Protein AF-A0A7J6IWK2-F1 (afdb_monomer_lite)

Sequence (161 aa):
MGVFTELWDSGEVVKLAIFTLSIYGICRSVYLLYFHPLARFPGPKLAAVSELSYVYHWLTGHYHEYIHKLHQKYDIYGNPSKTGQTFLKSSFYAGPSGYSTIVMERDPIKHKETKKLLSYGFSAKELQAQEPILKTNLDMLITQIDNQIAAEKEGLSLNKA

Radius of gyration: 28.65 Å; chains: 1; bounding box: 76×52×66 Å

Organism: Colletotrichum fructicola (strain Nara gc5) (NCBI:txid1213859)

pLDDT: mean 84.27, std 12.65, range [42.25, 97.31]

InterPro domains:
  IPR036396 Cytochrome P450 superfamily [G3DSA:1.10.630.10] (32-159)
  IPR036396 Cytochrome P450 superfamily [SSF48264] (31-150)
  IPR050121 Cytochrome P450 monooxygenase [PTHR24305] (15-150)

Secondary structure (DSSP, 8-state):
--STTTS--HHHHHHHHHHHHHHHHHHHHHIIIIISGGGGS---HHHHH-SHHHHHHHHTS-HHHHHHHHHHHH-SSSSPPTTPPPPPPPGGGG-GGG---TTT---HHHHHHHHHHHHGGGSHHHHHHTHHHHHHHHHHHHHHHHHHHHH-SS---TT--

Foldseek 3Di:
DPPVVVVDDPVNVVVVVVVVVVVVLVVQLVCQCPVDPCVPQDDDSCVSSDCVVVVVCVVVVNNVVVVVVGCVVRVPPPDADPPGDDDFDDCVLCDPPRDHALVRDRDPVVNVVNCVVVVVCVDPVNVVVCVVVVVVVVVVVVVVVVVVVVVDVDDDDPPPD

Structure (mmCIF, N/CA/C/O backbone):
data_AF-A0A7J6IWK2-F1
#
_entry.id   AF-A0A7J6IWK2-F1
#
loop_
_atom_site.group_PDB
_atom_site.id
_atom_site.type_symbol
_atom_site.label_atom_id
_atom_site.label_alt_id
_atom_site.label_comp_id
_atom_site.label_asym_id
_atom_site.label_entity_id
_atom_site.label_seq_id
_atom_site.pdbx_PDB_ins_code
_atom_site.Cartn_x
_atom_site.Cartn_y
_atom_site.Cartn_z
_atom_site.occupancy
_atom_site.B_iso_or_equiv
_atom_site.auth_seq_id
_atom_site.auth_comp_id
_atom_site.auth_asym_id
_atom_site.auth_atom_id
_atom_site.pdbx_PDB_model_num
ATOM 1 N N . MET A 1 1 ? 54.814 4.640 -27.261 1.00 49.38 1 MET A N 1
AT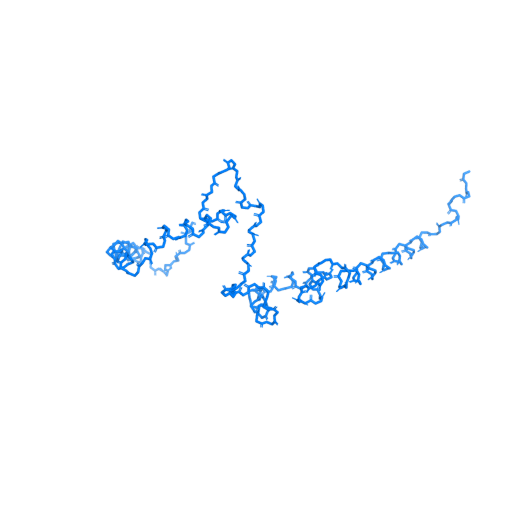OM 2 C CA . MET A 1 1 ? 53.517 4.692 -26.547 1.00 49.38 1 MET A CA 1
ATOM 3 C C . MET A 1 1 ? 52.691 5.873 -27.069 1.00 49.38 1 MET A C 1
ATOM 5 O O . MET A 1 1 ? 52.566 6.860 -26.367 1.00 49.38 1 MET A O 1
ATOM 9 N N . GLY A 1 2 ? 52.190 5.830 -28.310 1.00 55.16 2 GLY A N 1
ATOM 10 C CA . GLY A 1 2 ? 51.470 6.981 -28.902 1.00 55.16 2 GLY A CA 1
ATOM 11 C C . GLY A 1 2 ? 50.277 6.626 -29.792 1.00 55.16 2 GLY A C 1
ATOM 12 O O . GLY A 1 2 ? 49.500 7.497 -30.140 1.00 55.16 2 GLY A O 1
ATOM 13 N N . VAL A 1 3 ? 50.085 5.346 -30.125 1.00 58.91 3 VAL A N 1
ATOM 14 C CA . VAL A 1 3 ? 49.038 4.931 -31.076 1.00 58.91 3 VAL A CA 1
ATOM 15 C C . VAL A 1 3 ? 47.674 4.758 -30.392 1.00 58.91 3 VAL A C 1
ATOM 17 O O . VAL A 1 3 ? 46.639 4.840 -31.036 1.00 58.91 3 VAL A O 1
ATOM 20 N N . PHE A 1 4 ? 47.645 4.555 -29.069 1.00 56.22 4 PHE A N 1
ATOM 21 C CA . PHE A 1 4 ? 46.394 4.294 -28.344 1.00 56.22 4 PHE A CA 1
ATOM 22 C C . PHE A 1 4 ? 45.598 5.571 -28.021 1.00 56.22 4 PHE A C 1
ATOM 24 O O . PHE A 1 4 ? 44.390 5.504 -27.833 1.00 56.22 4 PHE A O 1
ATOM 31 N N . THR A 1 5 ? 46.252 6.736 -27.980 1.00 56.66 5 THR A N 1
ATOM 32 C CA . THR A 1 5 ? 45.623 8.028 -27.651 1.00 56.66 5 THR A CA 1
ATOM 33 C C . THR A 1 5 ? 45.025 8.752 -28.860 1.00 56.66 5 THR A C 1
ATOM 35 O O . THR A 1 5 ? 44.227 9.659 -28.668 1.00 56.66 5 THR A O 1
ATOM 38 N N . GLU A 1 6 ? 45.372 8.360 -30.091 1.00 57.06 6 GLU A N 1
ATOM 39 C CA . GLU A 1 6 ? 44.828 8.961 -31.326 1.00 57.06 6 GLU A CA 1
ATOM 40 C C . GLU A 1 6 ? 43.591 8.232 -31.872 1.00 57.06 6 GLU A C 1
ATOM 42 O O . GLU A 1 6 ? 42.853 8.779 -32.686 1.00 57.06 6 GLU A O 1
ATOM 47 N N . LEU A 1 7 ? 43.334 7.002 -31.420 1.00 61.12 7 LEU A N 1
ATOM 48 C CA . LEU A 1 7 ? 42.229 6.173 -31.914 1.00 61.12 7 LEU A CA 1
ATOM 49 C C . LEU A 1 7 ? 40.864 6.531 -31.312 1.00 61.12 7 LEU A C 1
ATOM 51 O O . LEU A 1 7 ? 39.850 5.990 -31.751 1.00 61.12 7 LEU A O 1
ATOM 55 N N . TRP A 1 8 ? 40.818 7.403 -30.302 1.00 63.84 8 TRP A N 1
ATOM 56 C CA . TRP A 1 8 ? 39.594 7.659 -29.554 1.00 63.84 8 TRP A CA 1
ATOM 57 C C . TRP A 1 8 ? 39.525 9.102 -29.044 1.00 63.84 8 TRP A C 1
ATOM 59 O O . TRP A 1 8 ? 40.055 9.430 -27.983 1.00 63.84 8 TRP A O 1
ATOM 69 N N . ASP A 1 9 ? 38.856 9.975 -29.802 1.00 82.25 9 ASP A N 1
ATOM 70 C CA . ASP A 1 9 ? 38.517 11.311 -29.316 1.00 82.25 9 ASP A CA 1
ATOM 71 C C . ASP A 1 9 ? 37.520 11.204 -28.152 1.00 82.25 9 ASP A C 1
ATOM 73 O O . ASP A 1 9 ? 36.540 10.455 -28.198 1.00 82.25 9 ASP A O 1
ATOM 77 N N . SER A 1 10 ? 37.768 11.971 -27.092 1.00 78.50 10 SER A N 1
ATOM 78 C CA . SER A 1 10 ? 36.924 12.015 -25.896 1.00 78.50 10 SER A CA 1
ATOM 79 C C . SER A 1 10 ? 35.454 12.322 -26.222 1.00 78.50 10 SER A C 1
ATOM 81 O O . SER A 1 10 ? 34.553 11.759 -25.595 1.00 78.50 10 SER A O 1
ATOM 83 N N . GLY A 1 11 ? 35.201 13.135 -27.257 1.00 84.50 11 GLY A N 1
ATOM 84 C CA . GLY A 1 11 ? 33.861 13.429 -27.761 1.00 84.50 11 GLY A CA 1
ATOM 85 C C . GLY A 1 11 ? 33.164 12.217 -28.385 1.00 84.50 11 GLY A C 1
ATOM 86 O O . GLY A 1 11 ? 31.964 12.023 -28.175 1.00 84.50 11 GLY A O 1
ATOM 87 N N . GLU A 1 12 ? 33.903 11.359 -29.087 1.00 86.88 12 GLU A N 1
ATOM 88 C CA . GLU A 1 12 ? 33.368 10.132 -29.685 1.00 86.88 12 GLU A CA 1
ATOM 89 C C . GLU A 1 12 ? 33.029 9.077 -28.620 1.00 86.88 12 GLU A C 1
ATOM 91 O O . GLU A 1 12 ? 31.986 8.426 -28.730 1.00 86.88 12 GLU A O 1
ATOM 96 N N . VAL A 1 13 ? 33.801 8.983 -27.518 1.00 88.44 13 VAL A N 1
ATOM 97 C CA . VAL A 1 13 ? 33.416 8.139 -26.359 1.00 88.44 13 VAL A CA 1
ATOM 98 C C . VAL A 1 13 ? 32.041 8.543 -25.848 1.00 88.44 13 VAL A C 1
ATOM 100 O O . VAL A 1 13 ? 31.190 7.693 -25.597 1.00 88.44 13 VAL A O 1
ATOM 103 N N . VAL A 1 14 ? 31.844 9.849 -25.646 1.00 91.62 14 VAL A N 1
ATOM 104 C CA . VAL A 1 14 ? 30.648 10.380 -24.992 1.00 91.62 14 VAL A CA 1
ATOM 105 C C . VAL A 1 14 ? 29.432 10.153 -25.882 1.00 91.62 14 VAL A C 1
ATOM 107 O O . VAL A 1 14 ? 28.399 9.695 -25.394 1.00 91.62 14 VAL A O 1
ATOM 110 N N . LYS A 1 15 ? 29.560 10.379 -27.195 1.00 92.56 15 LYS A N 1
ATOM 111 C CA . LYS A 1 15 ? 28.498 10.082 -28.167 1.00 92.56 15 LYS A CA 1
ATOM 112 C C . LYS A 1 15 ? 28.127 8.603 -28.163 1.00 92.56 15 LYS A C 1
ATOM 114 O O . LYS A 1 15 ? 26.943 8.280 -28.071 1.00 92.56 15 LYS A O 1
ATOM 119 N N . LEU A 1 16 ? 29.116 7.710 -28.209 1.00 92.38 16 LEU A N 1
ATOM 120 C CA . LEU A 1 16 ? 28.879 6.267 -28.164 1.00 92.38 16 LEU A CA 1
ATOM 121 C C . LEU A 1 16 ? 28.231 5.849 -26.841 1.00 92.38 16 LEU A C 1
ATOM 123 O O . LEU A 1 16 ? 27.270 5.082 -26.850 1.00 92.38 16 LEU A O 1
ATOM 127 N N . ALA A 1 17 ? 28.672 6.398 -25.710 1.00 93.31 17 ALA A N 1
ATOM 128 C CA . ALA A 1 17 ? 28.078 6.125 -24.404 1.00 93.31 17 ALA A CA 1
ATOM 129 C C . ALA A 1 17 ? 26.601 6.552 -24.347 1.00 93.31 17 ALA A C 1
ATOM 131 O O . ALA A 1 17 ? 25.747 5.757 -23.949 1.00 93.31 17 ALA A O 1
ATOM 132 N N . ILE A 1 18 ? 26.276 7.765 -24.813 1.00 95.38 18 ILE A N 1
ATOM 133 C CA . ILE A 1 18 ? 24.895 8.273 -24.878 1.00 95.38 18 ILE A CA 1
ATOM 134 C C . ILE A 1 18 ? 24.042 7.413 -25.815 1.00 95.38 18 ILE A C 1
ATOM 136 O O . ILE A 1 18 ? 22.909 7.065 -25.473 1.00 95.38 18 ILE A O 1
ATOM 140 N N . PHE A 1 19 ? 24.575 7.041 -26.979 1.00 96.25 19 PHE A N 1
ATOM 141 C CA . PHE A 1 19 ? 23.885 6.195 -27.949 1.00 96.25 19 PHE A CA 1
ATOM 142 C C . PHE A 1 19 ? 23.561 4.817 -27.365 1.00 96.25 19 PHE A C 1
ATOM 144 O O . PHE A 1 19 ? 22.415 4.365 -27.416 1.00 96.25 19 PHE A O 1
ATOM 151 N N . THR A 1 20 ? 24.546 4.185 -26.727 1.00 95.62 20 THR A N 1
ATOM 152 C CA . THR A 1 20 ? 24.384 2.866 -26.106 1.00 95.62 20 THR A CA 1
ATOM 153 C C . THR A 1 20 ? 23.380 2.920 -24.953 1.00 95.62 20 THR A C 1
ATOM 155 O O . THR A 1 20 ? 22.501 2.063 -24.858 1.00 95.62 20 THR A O 1
ATOM 158 N N . LEU A 1 21 ? 23.443 3.961 -24.114 1.00 96.25 21 LEU A N 1
ATOM 159 C CA . LEU A 1 21 ? 22.500 4.177 -23.014 1.00 96.25 21 LEU A CA 1
ATOM 160 C C . LEU A 1 21 ? 21.070 4.409 -23.524 1.00 96.25 21 LEU A C 1
ATOM 162 O O . LEU A 1 21 ? 20.117 3.876 -22.954 1.00 96.25 21 LEU A O 1
ATOM 166 N N . SER A 1 22 ? 20.922 5.160 -24.617 1.00 95.75 22 SER A N 1
ATOM 167 C CA . SER A 1 22 ? 19.625 5.439 -25.241 1.00 95.75 22 SER A CA 1
ATOM 168 C C . SER A 1 22 ? 18.995 4.167 -25.806 1.00 95.75 22 SER A C 1
ATOM 170 O O . SER A 1 22 ? 17.833 3.878 -25.519 1.00 95.75 22 SER A O 1
ATOM 172 N N . ILE A 1 23 ? 19.771 3.359 -26.538 1.00 97.06 23 ILE A N 1
ATOM 173 C CA . ILE A 1 23 ? 19.323 2.054 -27.050 1.00 97.06 23 ILE A CA 1
ATOM 174 C C . ILE A 1 23 ? 18.930 1.135 -25.900 1.00 97.06 23 ILE A C 1
ATOM 176 O O . ILE A 1 23 ? 17.850 0.545 -25.929 1.00 97.06 23 ILE A O 1
ATOM 180 N N . TYR A 1 24 ? 19.769 1.038 -24.868 1.00 95.88 24 TYR A N 1
ATOM 181 C CA . TYR A 1 24 ? 19.467 0.231 -23.692 1.00 95.88 24 TYR A CA 1
ATOM 182 C C . TYR A 1 24 ? 18.157 0.675 -23.027 1.00 95.88 24 TYR A C 1
ATOM 184 O O . TYR A 1 24 ? 17.309 -0.165 -22.725 1.00 95.88 24 TYR A O 1
ATOM 192 N N . GLY A 1 25 ? 17.945 1.985 -22.861 1.00 94.81 25 GLY A N 1
ATOM 193 C CA . GLY A 1 25 ? 16.717 2.548 -22.297 1.00 94.81 25 GLY A CA 1
ATOM 194 C C . GLY A 1 25 ? 15.468 2.209 -23.115 1.00 94.81 25 GLY A C 1
ATOM 195 O O . GLY A 1 25 ? 14.452 1.801 -22.544 1.00 94.81 25 GLY A O 1
ATOM 196 N N . ILE A 1 26 ? 15.547 2.308 -24.445 1.00 95.50 26 ILE A N 1
ATOM 197 C CA . ILE A 1 26 ? 14.443 1.969 -25.357 1.00 95.50 26 ILE A CA 1
ATOM 198 C C . ILE A 1 26 ? 14.145 0.467 -25.300 1.00 95.50 26 ILE A C 1
ATOM 200 O O . ILE A 1 26 ? 13.004 0.080 -25.038 1.00 95.50 26 ILE A O 1
ATOM 204 N N . CYS A 1 27 ? 15.162 -0.382 -25.469 1.00 95.94 27 CYS A N 1
ATOM 205 C CA . CYS A 1 27 ? 15.017 -1.837 -25.416 1.00 95.94 27 CYS A CA 1
ATOM 206 C C . CYS A 1 27 ? 14.440 -2.295 -24.072 1.00 95.94 27 CYS A C 1
ATOM 208 O O . CYS A 1 27 ? 13.503 -3.094 -24.035 1.00 95.94 27 CYS A O 1
ATOM 210 N N . ARG A 1 28 ? 14.939 -1.739 -22.962 1.00 94.94 28 ARG A N 1
ATOM 211 C CA . ARG A 1 28 ? 14.430 -2.024 -21.617 1.00 94.94 28 ARG A CA 1
ATOM 212 C C . ARG A 1 28 ? 12.972 -1.598 -21.461 1.00 94.94 28 ARG A C 1
ATOM 214 O O . ARG A 1 28 ? 12.190 -2.348 -20.887 1.00 94.94 28 ARG A O 1
ATOM 221 N N . SER A 1 29 ? 12.588 -0.434 -21.983 1.00 94.44 29 SER A N 1
ATOM 222 C CA . SER A 1 29 ? 11.204 0.059 -21.914 1.00 94.44 29 SER A CA 1
ATOM 223 C C . SER A 1 29 ? 10.241 -0.845 -22.685 1.00 94.44 29 SER A C 1
ATOM 225 O O . SER A 1 29 ? 9.178 -1.192 -22.174 1.00 94.44 29 SER A O 1
ATOM 227 N N . VAL A 1 30 ? 10.630 -1.285 -23.886 1.00 95.50 30 VAL A N 1
ATOM 228 C CA . VAL A 1 30 ? 9.848 -2.240 -24.689 1.00 95.50 30 VAL A CA 1
ATOM 229 C C . VAL A 1 30 ? 9.736 -3.588 -23.973 1.00 95.50 30 VAL A C 1
ATOM 231 O O . VAL A 1 30 ? 8.642 -4.145 -23.879 1.00 95.50 30 VAL A O 1
ATOM 234 N N . TYR A 1 31 ? 10.836 -4.090 -23.408 1.00 95.06 31 TYR A N 1
ATOM 235 C CA . TYR A 1 31 ? 10.831 -5.327 -22.629 1.00 95.06 31 TYR A CA 1
ATOM 236 C C . TYR A 1 31 ? 9.877 -5.248 -21.429 1.00 95.06 31 TYR A C 1
ATOM 238 O O . TYR A 1 31 ? 9.033 -6.127 -21.265 1.00 95.06 31 TYR A O 1
ATOM 246 N N . LEU A 1 32 ? 9.950 -4.174 -20.635 1.00 94.31 32 LEU A N 1
ATOM 247 C CA . LEU A 1 32 ? 9.097 -3.978 -19.458 1.00 94.31 32 LEU A CA 1
ATOM 248 C C . LEU A 1 32 ? 7.609 -3.871 -19.801 1.00 94.31 32 LEU A C 1
ATOM 250 O O . LEU A 1 32 ? 6.780 -4.385 -19.054 1.00 94.31 32 LEU A O 1
ATOM 254 N N . LEU A 1 33 ? 7.274 -3.234 -20.925 1.00 92.94 33 LEU A N 1
ATOM 255 C CA . LEU A 1 33 ? 5.885 -3.019 -21.327 1.00 92.94 33 LEU A CA 1
ATOM 256 C C . LEU A 1 33 ? 5.214 -4.250 -21.941 1.00 92.94 33 LEU A C 1
ATOM 258 O O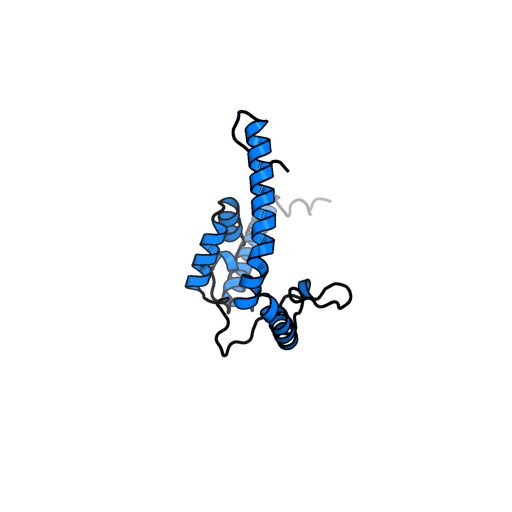 . LEU A 1 33 ? 3.999 -4.371 -21.815 1.00 92.94 33 LEU A O 1
ATOM 262 N N . TYR A 1 34 ? 5.963 -5.131 -22.612 1.00 93.69 34 TYR A N 1
ATOM 263 C CA . TYR A 1 34 ? 5.362 -6.209 -23.411 1.00 93.69 34 TYR A CA 1
ATOM 264 C C . TYR A 1 34 ? 5.839 -7.616 -23.047 1.00 93.69 34 TYR A C 1
ATOM 266 O O . TYR A 1 34 ? 5.045 -8.552 -23.083 1.00 93.69 34 TYR A O 1
ATOM 274 N N . PHE A 1 35 ? 7.114 -7.787 -22.696 1.00 94.31 35 PHE A N 1
ATOM 275 C CA . PHE A 1 35 ? 7.727 -9.112 -22.534 1.00 94.31 35 PHE A CA 1
ATOM 276 C C . PHE A 1 35 ? 7.966 -9.495 -21.069 1.00 94.31 35 PHE A C 1
ATOM 278 O O . PHE A 1 35 ? 8.160 -10.669 -20.755 1.00 94.31 35 PHE A O 1
ATOM 285 N N . HIS A 1 36 ? 7.933 -8.526 -20.154 1.00 92.38 36 HIS A N 1
ATOM 286 C CA . HIS A 1 36 ? 8.123 -8.776 -18.733 1.00 92.38 36 HIS A CA 1
ATOM 287 C C . HIS A 1 36 ? 6.944 -9.578 -18.153 1.00 92.38 36 HIS A C 1
ATOM 289 O O . HIS A 1 36 ? 5.790 -9.281 -18.462 1.00 92.38 36 HIS A O 1
ATOM 295 N N . PRO A 1 37 ? 7.171 -10.551 -17.248 1.00 92.50 37 PRO A N 1
ATOM 296 C CA . PRO A 1 37 ? 6.098 -11.363 -16.667 1.00 92.50 37 PRO A CA 1
ATOM 297 C C . PRO A 1 37 ? 4.990 -10.541 -15.991 1.00 92.50 37 PRO A C 1
ATOM 29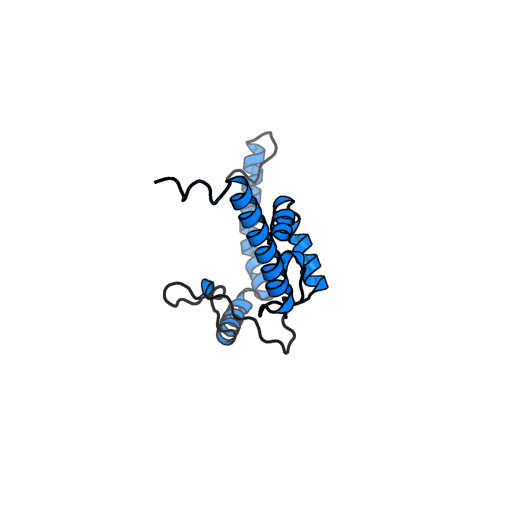9 O O . PRO A 1 37 ? 3.846 -10.996 -15.966 1.00 92.50 37 PRO A O 1
ATOM 302 N N . LEU A 1 38 ? 5.303 -9.338 -15.490 1.00 86.31 38 LEU A N 1
ATOM 303 C CA . LEU A 1 38 ? 4.330 -8.413 -14.890 1.00 86.31 38 LEU A CA 1
ATOM 304 C C . LEU A 1 38 ? 3.541 -7.564 -15.907 1.00 86.31 38 LEU A C 1
ATOM 306 O O . LEU A 1 38 ? 2.553 -6.955 -15.517 1.00 86.31 38 LEU A O 1
ATOM 310 N N . ALA A 1 39 ? 3.906 -7.555 -17.195 1.00 89.25 39 ALA A N 1
ATOM 311 C CA . ALA A 1 39 ? 3.186 -6.811 -18.238 1.00 89.25 39 ALA A CA 1
ATOM 312 C C . ALA A 1 39 ? 1.746 -7.315 -18.456 1.00 89.25 39 ALA A C 1
ATOM 314 O O . ALA A 1 39 ? 0.907 -6.604 -19.001 1.00 89.25 39 ALA A O 1
ATOM 315 N N . ARG A 1 40 ? 1.443 -8.537 -17.993 1.00 86.88 40 ARG A N 1
ATOM 316 C CA . ARG A 1 40 ? 0.089 -9.114 -18.003 1.00 86.88 40 ARG A CA 1
ATOM 317 C C . ARG A 1 40 ? -0.899 -8.371 -17.100 1.00 86.88 40 ARG A C 1
ATOM 319 O O . ARG A 1 40 ? -2.103 -8.537 -17.267 1.00 86.88 40 ARG A O 1
ATOM 326 N N . PHE A 1 41 ? -0.405 -7.627 -16.110 1.00 85.56 41 PHE A N 1
ATOM 327 C CA . PHE A 1 41 ? -1.254 -6.925 -15.157 1.00 85.56 41 PHE A CA 1
ATOM 328 C C . PHE A 1 41 ? -1.564 -5.519 -15.682 1.00 85.56 41 PHE A C 1
ATOM 330 O O . PHE A 1 41 ? -0.638 -4.779 -16.026 1.00 85.56 41 PHE A O 1
ATOM 337 N N . PRO A 1 42 ? -2.848 -5.130 -15.762 1.00 86.56 42 PRO A N 1
ATOM 338 C CA . PRO A 1 42 ? -3.227 -3.831 -16.294 1.00 86.56 42 PRO A CA 1
ATOM 339 C C . PRO A 1 42 ? -2.753 -2.708 -15.359 1.00 86.56 42 PRO A C 1
ATOM 341 O O . PRO A 1 42 ? -2.965 -2.756 -14.149 1.00 86.56 42 PRO A O 1
ATOM 344 N N . GLY A 1 43 ? -2.111 -1.680 -15.918 1.00 87.38 43 GLY A N 1
ATOM 345 C CA . GLY A 1 43 ? -1.608 -0.552 -15.140 1.00 87.38 43 GLY A CA 1
ATOM 346 C C . GLY A 1 43 ? -1.087 0.612 -15.989 1.00 87.38 43 GLY A C 1
ATOM 347 O O . GLY A 1 43 ? -1.040 0.533 -17.221 1.00 87.38 43 GLY A O 1
ATOM 348 N N . PRO A 1 44 ? -0.704 1.735 -15.357 1.00 89.75 44 PRO A N 1
ATOM 349 C CA . PRO A 1 44 ? -0.138 2.886 -16.053 1.00 89.75 44 PRO A CA 1
ATOM 350 C C . PRO A 1 44 ? 1.193 2.542 -16.727 1.00 89.75 44 PRO A C 1
ATOM 352 O O . PRO A 1 44 ? 2.135 2.101 -16.074 1.00 89.75 44 PRO A O 1
ATOM 355 N N . LYS A 1 45 ? 1.313 2.836 -18.026 1.00 89.50 45 LYS A N 1
ATOM 356 C CA . LYS A 1 45 ? 2.538 2.560 -18.801 1.00 89.50 45 LYS A CA 1
ATOM 357 C C . LYS A 1 45 ? 3.776 3.255 -18.227 1.00 89.50 45 LYS A C 1
ATOM 359 O O . LYS A 1 45 ? 4.846 2.661 -18.185 1.00 89.50 45 LYS A O 1
ATOM 364 N N . LEU A 1 46 ? 3.625 4.491 -17.743 1.00 88.81 46 LEU A N 1
ATOM 365 C CA . LEU A 1 46 ? 4.728 5.233 -17.124 1.00 88.81 46 LEU A CA 1
ATOM 366 C C . LEU A 1 46 ? 5.250 4.544 -15.861 1.00 88.81 46 LEU A C 1
ATOM 368 O O . LEU A 1 46 ? 6.460 4.534 -15.666 1.00 88.81 46 LEU A O 1
ATOM 372 N N . ALA A 1 47 ? 4.362 3.928 -15.072 1.00 88.06 47 ALA A N 1
ATOM 373 C CA . ALA A 1 47 ? 4.719 3.180 -13.867 1.00 88.06 47 ALA A CA 1
ATOM 374 C C . ALA A 1 47 ? 5.393 1.833 -14.182 1.00 88.06 47 ALA A C 1
ATOM 376 O O . ALA A 1 47 ? 6.182 1.344 -13.383 1.00 88.06 47 ALA A O 1
ATOM 377 N N . ALA A 1 48 ? 5.123 1.246 -15.354 1.00 89.56 48 ALA A N 1
ATOM 378 C CA . ALA A 1 48 ? 5.810 0.037 -15.813 1.00 89.56 48 ALA A CA 1
ATOM 379 C C . ALA A 1 48 ? 7.262 0.310 -16.249 1.00 89.56 48 ALA A C 1
ATOM 381 O O . ALA A 1 48 ? 8.119 -0.560 -16.120 1.00 89.56 48 ALA A O 1
ATOM 382 N N . VAL A 1 49 ? 7.542 1.510 -16.769 1.00 92.06 49 VAL A N 1
ATOM 383 C CA . VAL A 1 49 ? 8.875 1.893 -17.268 1.00 92.06 49 VAL A CA 1
ATOM 384 C C . VAL A 1 49 ? 9.711 2.604 -16.197 1.00 92.06 49 VAL A C 1
ATOM 386 O O . VAL A 1 49 ? 10.931 2.427 -16.154 1.00 92.06 49 VAL A O 1
ATOM 389 N N . SER A 1 50 ? 9.074 3.406 -15.336 1.00 89.88 50 SER A N 1
ATOM 390 C CA . SER A 1 50 ? 9.745 4.300 -14.386 1.00 89.88 50 SER A CA 1
ATOM 391 C C . SER A 1 50 ? 8.920 4.573 -13.122 1.00 89.88 50 SER A C 1
ATOM 393 O O . SER A 1 50 ? 7.695 4.630 -13.160 1.00 89.88 50 SER A O 1
ATOM 395 N N . GLU A 1 51 ? 9.590 4.877 -12.011 1.00 88.81 51 GLU A N 1
ATOM 396 C CA . GLU A 1 51 ? 8.928 5.282 -10.758 1.00 88.81 51 GLU A CA 1
ATOM 397 C C . GLU A 1 51 ? 8.548 6.775 -10.719 1.00 88.81 51 GLU A C 1
ATOM 399 O O . GLU A 1 51 ? 8.017 7.264 -9.726 1.00 88.81 51 GLU A O 1
ATOM 404 N N . LEU A 1 52 ? 8.770 7.528 -11.801 1.00 90.81 52 LEU A N 1
ATOM 405 C CA . LEU A 1 52 ? 8.586 8.986 -11.819 1.00 90.81 52 LEU A CA 1
ATOM 406 C C . LEU A 1 52 ? 7.158 9.419 -11.469 1.00 90.81 52 LEU A C 1
ATOM 408 O O . LEU A 1 52 ? 6.963 10.368 -10.714 1.00 90.81 52 LEU A O 1
ATOM 412 N N . SER A 1 53 ? 6.154 8.701 -11.981 1.00 88.69 53 SER A N 1
ATOM 413 C CA . SER A 1 53 ? 4.750 8.972 -11.651 1.00 88.69 53 SER A CA 1
ATOM 414 C C . SER A 1 53 ? 4.469 8.766 -10.160 1.00 88.69 53 SER A C 1
ATOM 416 O O . SER A 1 53 ? 3.767 9.574 -9.555 1.00 88.69 53 SER A O 1
ATOM 418 N N . TYR A 1 54 ? 5.054 7.728 -9.556 1.00 87.88 54 TYR A N 1
ATOM 419 C CA . TYR A 1 54 ? 4.941 7.470 -8.123 1.00 87.88 54 TYR A CA 1
ATOM 420 C C . TYR A 1 54 ? 5.561 8.615 -7.312 1.00 87.88 54 TYR A C 1
ATOM 422 O O . TYR A 1 54 ? 4.887 9.195 -6.464 1.00 87.88 54 TYR A O 1
ATOM 430 N N . VAL A 1 55 ? 6.799 9.002 -7.635 1.00 92.62 55 VAL A N 1
ATOM 431 C CA . VAL A 1 55 ? 7.519 10.082 -6.940 1.00 92.62 55 VAL A CA 1
ATOM 432 C C . VAL A 1 55 ? 6.767 11.409 -7.043 1.00 92.62 55 VAL A C 1
ATOM 434 O O . VAL A 1 55 ? 6.615 12.104 -6.042 1.00 92.62 55 VAL A O 1
ATOM 437 N N . TYR A 1 56 ? 6.227 11.741 -8.217 1.00 93.56 56 TYR A N 1
ATOM 438 C CA . TYR A 1 56 ? 5.430 12.952 -8.412 1.00 93.56 56 TYR A CA 1
ATOM 439 C C . TYR A 1 56 ? 4.192 12.993 -7.500 1.00 93.56 56 TYR A C 1
ATOM 441 O O . TYR A 1 56 ? 3.948 13.984 -6.809 1.00 93.56 56 TYR A O 1
ATOM 449 N N . HIS A 1 57 ? 3.413 11.909 -7.455 1.00 93.06 57 HIS A N 1
ATOM 450 C CA . HIS A 1 57 ? 2.210 11.855 -6.620 1.00 93.06 57 HIS A CA 1
ATOM 451 C C . HIS A 1 57 ? 2.525 11.782 -5.122 1.00 93.06 57 HIS A C 1
ATOM 453 O O . HIS A 1 57 ? 1.752 12.282 -4.305 1.00 93.06 57 HIS A O 1
ATOM 459 N N . TRP A 1 58 ? 3.667 11.201 -4.759 1.00 93.06 58 TRP A N 1
ATOM 460 C CA . TRP A 1 58 ? 4.149 11.179 -3.384 1.00 93.06 58 TRP A CA 1
ATOM 461 C C . TRP A 1 58 ? 4.574 12.576 -2.911 1.00 93.06 58 TRP A C 1
ATOM 463 O O . TRP A 1 58 ? 4.080 13.044 -1.888 1.00 93.06 58 TRP A O 1
ATOM 473 N N . LEU A 1 59 ? 5.389 13.288 -3.697 1.00 96.12 59 LEU A N 1
ATOM 474 C CA . LEU A 1 59 ? 5.855 14.643 -3.368 1.00 96.12 59 LEU A CA 1
ATOM 475 C C . LEU A 1 59 ? 4.730 15.684 -3.341 1.00 96.12 59 LEU A C 1
ATOM 477 O O . LEU A 1 59 ? 4.807 16.655 -2.596 1.00 96.12 59 LEU A O 1
ATOM 481 N N . THR A 1 60 ? 3.676 15.491 -4.133 1.00 94.12 60 THR A N 1
ATOM 482 C CA . THR A 1 60 ? 2.504 16.381 -4.133 1.00 94.12 60 THR A CA 1
ATOM 483 C C . THR A 1 60 ? 1.516 16.082 -3.002 1.00 94.12 60 THR A C 1
ATOM 485 O O . THR A 1 60 ? 0.564 16.837 -2.842 1.00 94.12 60 THR A O 1
ATOM 488 N N . GLY A 1 61 ? 1.679 14.989 -2.243 1.00 93.25 61 GLY A N 1
ATOM 489 C CA . GLY A 1 61 ? 0.757 14.574 -1.171 1.00 93.25 61 GLY A CA 1
ATOM 490 C C . GLY A 1 61 ? -0.545 13.907 -1.646 1.00 93.25 61 GLY A C 1
ATOM 491 O O . GLY A 1 61 ? -1.313 13.385 -0.838 1.00 93.25 61 GLY A O 1
ATOM 492 N N . HIS A 1 62 ? -0.779 13.836 -2.959 1.00 93.38 62 HIS A N 1
ATOM 493 C CA . HIS A 1 62 ? -2.008 13.293 -3.555 1.00 93.38 62 HIS A CA 1
ATOM 494 C C . HIS A 1 62 ? -1.871 11.814 -3.963 1.00 93.38 62 HIS A C 1
ATOM 496 O O . HIS A 1 62 ? -2.652 11.293 -4.762 1.00 93.38 62 HIS A O 1
ATOM 502 N N . TYR A 1 63 ? -0.872 11.106 -3.424 1.00 91.06 63 TYR A N 1
ATOM 503 C CA . TYR A 1 63 ? -0.624 9.695 -3.729 1.00 91.06 63 TYR A CA 1
ATOM 504 C C . TYR A 1 63 ? -1.828 8.799 -3.427 1.00 91.06 63 TYR A C 1
ATOM 506 O O . TYR A 1 63 ? -2.166 7.924 -4.222 1.00 91.06 63 TYR A O 1
ATOM 514 N N . HIS A 1 64 ? -2.511 9.052 -2.311 1.00 90.94 64 HIS A N 1
ATOM 515 C CA . HIS A 1 64 ? -3.688 8.290 -1.909 1.00 90.94 64 HIS A CA 1
ATOM 516 C C . HIS A 1 64 ? -4.826 8.399 -2.942 1.00 90.94 64 HIS A C 1
ATOM 518 O O . HIS A 1 64 ? -5.411 7.384 -3.319 1.00 90.94 64 HIS A O 1
ATOM 524 N N . GLU A 1 65 ? -5.086 9.597 -3.479 1.00 92.75 65 GLU A N 1
ATOM 525 C CA . GLU A 1 65 ? -6.076 9.800 -4.543 1.00 92.75 65 GLU A CA 1
ATOM 526 C C . GLU A 1 65 ? -5.656 9.142 -5.856 1.00 92.75 65 GLU A C 1
ATOM 528 O O . GLU A 1 65 ? -6.482 8.557 -6.559 1.00 92.75 65 GLU A O 1
ATOM 533 N N . TYR A 1 66 ? -4.369 9.240 -6.200 1.00 91.38 66 TYR A N 1
ATOM 534 C CA . TYR A 1 66 ? -3.826 8.613 -7.399 1.00 91.38 66 TYR A CA 1
ATOM 535 C C . TYR A 1 66 ? -4.028 7.097 -7.359 1.00 91.38 66 TYR A C 1
ATOM 537 O O . TYR A 1 66 ? -4.603 6.528 -8.287 1.00 91.38 66 TYR A O 1
ATOM 545 N N . ILE A 1 67 ? -3.649 6.452 -6.255 1.00 89.00 67 ILE A N 1
ATOM 546 C CA . ILE A 1 67 ? -3.854 5.014 -6.055 1.00 89.00 67 ILE A CA 1
ATOM 547 C C . ILE A 1 67 ? -5.339 4.656 -6.058 1.00 89.00 67 ILE A C 1
ATOM 549 O O . ILE A 1 67 ? -5.718 3.670 -6.689 1.00 89.00 67 ILE A O 1
ATOM 553 N N . HIS A 1 68 ? -6.200 5.473 -5.445 1.00 88.19 68 HIS A N 1
ATOM 554 C CA . HIS A 1 68 ? -7.645 5.257 -5.486 1.00 88.19 68 HIS A CA 1
ATOM 555 C C . HIS A 1 68 ? -8.189 5.245 -6.925 1.00 88.19 68 HIS A C 1
ATOM 557 O O . HIS A 1 68 ? -8.903 4.317 -7.308 1.00 88.19 68 HIS A O 1
ATOM 563 N N . LYS A 1 69 ? -7.789 6.215 -7.759 1.00 89.94 69 LYS A N 1
ATOM 564 C CA . LYS A 1 69 ? -8.152 6.267 -9.188 1.00 89.94 69 LYS A CA 1
ATOM 565 C C . LYS A 1 69 ? -7.628 5.052 -9.957 1.00 89.94 69 LYS A C 1
ATOM 567 O O . LYS A 1 69 ? -8.324 4.525 -10.823 1.00 89.94 69 LYS A O 1
ATOM 572 N N . LEU A 1 70 ? -6.416 4.586 -9.648 1.00 88.19 70 LEU A N 1
ATOM 573 C CA . LEU A 1 70 ? -5.860 3.377 -10.260 1.00 88.19 70 LEU A CA 1
ATOM 574 C C . LEU A 1 70 ? -6.635 2.118 -9.872 1.00 88.19 70 LEU A C 1
ATOM 576 O O . LEU A 1 70 ? -6.896 1.292 -10.744 1.00 88.19 70 LEU A O 1
ATOM 580 N N . HIS A 1 71 ? -7.037 1.986 -8.606 1.00 85.12 71 HIS A N 1
ATOM 581 C CA . HIS A 1 71 ? -7.869 0.874 -8.145 1.00 85.12 71 HIS A CA 1
ATOM 582 C C . HIS A 1 71 ? -9.229 0.863 -8.846 1.00 85.12 71 HIS A C 1
ATOM 584 O O . HIS A 1 71 ? -9.633 -0.180 -9.346 1.00 85.12 71 HIS A O 1
ATOM 590 N N . GLN A 1 72 ? -9.887 2.021 -8.967 1.00 85.19 72 GLN A N 1
ATOM 591 C CA . GLN A 1 72 ? -11.147 2.140 -9.709 1.00 85.19 72 GLN A CA 1
ATOM 592 C C . GLN A 1 72 ? -11.002 1.764 -11.191 1.00 85.19 72 GLN A C 1
ATOM 594 O O . GLN A 1 72 ? -11.934 1.231 -11.786 1.00 85.19 72 GLN A O 1
ATOM 599 N N . LYS A 1 73 ? -9.846 2.057 -11.801 1.00 86.62 73 LYS A N 1
ATOM 600 C CA . LYS A 1 73 ? -9.620 1.857 -13.238 1.0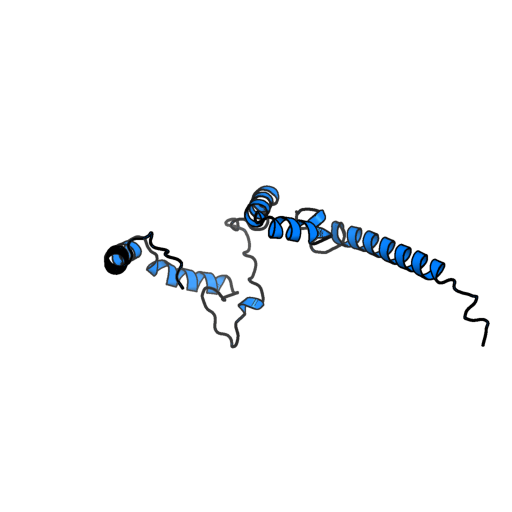0 86.62 73 LYS A CA 1
ATOM 601 C C . LYS A 1 73 ? -9.156 0.448 -13.613 1.00 86.62 73 LYS A C 1
ATOM 603 O O . LYS A 1 73 ? -9.541 -0.037 -14.672 1.00 86.62 73 LYS A O 1
ATOM 608 N N . TYR A 1 74 ? -8.278 -0.163 -12.818 1.00 83.94 74 TYR A N 1
ATOM 609 C CA . TYR A 1 74 ? -7.580 -1.401 -13.192 1.00 83.94 74 TYR A CA 1
ATOM 610 C C . TYR A 1 74 ? -7.924 -2.614 -12.310 1.00 83.94 74 TYR A C 1
ATOM 612 O O . TYR A 1 74 ? -7.491 -3.706 -12.651 1.00 83.94 74 TYR A O 1
ATOM 620 N N . ASP A 1 75 ? -8.673 -2.432 -11.213 1.00 67.44 75 ASP A N 1
ATOM 621 C CA . ASP A 1 75 ? -9.207 -3.454 -10.286 1.00 67.44 75 ASP A CA 1
ATOM 622 C C . ASP A 1 75 ? -8.402 -4.767 -10.157 1.00 67.44 75 ASP A C 1
ATOM 624 O O . ASP A 1 75 ? -8.878 -5.865 -10.435 1.00 67.44 75 ASP A O 1
ATOM 628 N N . ILE A 1 76 ? -7.142 -4.651 -9.728 1.00 66.12 76 ILE A N 1
ATOM 629 C CA . ILE A 1 76 ? -6.248 -5.795 -9.457 1.00 66.12 76 ILE A CA 1
ATOM 630 C C . ILE A 1 76 ? -6.128 -6.141 -7.962 1.00 66.12 76 ILE A C 1
ATOM 632 O O . ILE A 1 76 ? -5.633 -7.213 -7.619 1.00 66.12 76 ILE A O 1
ATOM 636 N N . TYR A 1 77 ? -6.585 -5.252 -7.072 1.00 58.34 77 TYR A N 1
ATOM 637 C CA . TYR A 1 77 ? -6.495 -5.388 -5.608 1.00 58.34 77 TYR A CA 1
ATOM 638 C C . TYR A 1 77 ? -7.846 -5.190 -4.901 1.00 58.34 77 TYR A C 1
ATOM 640 O O . TYR A 1 77 ? -7.880 -5.002 -3.682 1.00 58.34 77 TYR A O 1
ATOM 648 N N . GLY A 1 78 ? -8.955 -5.190 -5.650 1.00 61.28 78 GLY A N 1
ATOM 649 C CA . GLY A 1 78 ? -10.298 -5.157 -5.085 1.00 61.28 78 GLY A CA 1
ATOM 650 C C . GLY A 1 78 ? -10.559 -6.340 -4.154 1.00 61.28 78 GLY A C 1
ATOM 651 O O . GLY A 1 78 ? -9.812 -7.322 -4.127 1.00 61.28 78 GLY A O 1
ATOM 652 N N . ASN A 1 79 ? -11.628 -6.237 -3.358 1.00 60.78 79 ASN A N 1
ATOM 653 C CA . ASN A 1 79 ? -12.041 -7.313 -2.460 1.00 60.78 79 ASN A CA 1
ATOM 654 C C . ASN A 1 79 ? -12.121 -8.618 -3.274 1.00 60.78 79 ASN A C 1
ATOM 656 O O . ASN A 1 79 ? -12.864 -8.634 -4.261 1.00 60.78 79 ASN A O 1
ATOM 660 N N . PRO A 1 80 ? -11.359 -9.675 -2.926 1.00 59.22 80 PRO A N 1
ATOM 661 C CA . PRO A 1 80 ? -11.352 -10.900 -3.708 1.00 59.22 80 PRO A CA 1
ATOM 662 C C . PRO A 1 80 ? -12.796 -11.350 -3.892 1.00 59.22 80 PRO A C 1
ATOM 664 O O . PRO A 1 80 ? -13.561 -11.428 -2.922 1.00 59.22 80 PRO A O 1
ATOM 667 N N . SER A 1 81 ? -13.194 -11.579 -5.147 1.00 55.12 81 SER A N 1
ATOM 668 C CA . SER A 1 81 ? -14.525 -12.106 -5.427 1.00 55.12 81 SER A CA 1
ATOM 669 C C . SER A 1 81 ? -14.716 -13.385 -4.601 1.00 55.12 81 SER A C 1
ATOM 671 O O . SER A 1 81 ? -13.745 -14.040 -4.217 1.00 55.12 81 SER A O 1
ATOM 673 N N . LYS A 1 82 ? -15.960 -13.786 -4.327 1.00 54.84 82 LYS A N 1
ATOM 674 C CA . LYS A 1 82 ? -16.246 -15.021 -3.568 1.00 54.84 82 LYS A CA 1
ATOM 675 C C . LYS A 1 82 ? -15.568 -16.280 -4.156 1.00 54.84 82 LYS A C 1
ATOM 677 O O . LYS A 1 82 ? -15.531 -17.305 -3.485 1.00 54.84 82 LYS A O 1
ATOM 682 N N . THR A 1 83 ? -15.042 -16.198 -5.380 1.00 55.09 83 THR A N 1
ATOM 683 C CA . THR A 1 83 ? -14.319 -17.240 -6.120 1.00 55.09 83 THR A CA 1
ATOM 684 C C . THR A 1 83 ? -12.821 -16.955 -6.330 1.00 55.09 83 THR A C 1
ATOM 686 O O . THR A 1 83 ? -12.119 -17.807 -6.870 1.00 55.09 83 THR A O 1
ATOM 689 N N . GLY A 1 84 ? -12.308 -15.790 -5.920 1.00 58.91 84 GLY A N 1
ATOM 690 C CA . GLY A 1 84 ? -10.918 -15.379 -6.125 1.00 58.91 84 GLY A CA 1
ATOM 691 C C . GLY A 1 84 ? -9.960 -15.929 -5.066 1.00 58.91 84 GLY A C 1
ATOM 692 O O . GLY A 1 84 ? -10.240 -15.884 -3.868 1.00 58.91 84 GLY A O 1
ATOM 693 N N . GLN A 1 85 ? -8.796 -16.417 -5.502 1.00 60.19 85 GLN A N 1
ATOM 694 C CA . GLN A 1 85 ? -7.703 -16.767 -4.592 1.00 60.19 85 GLN A CA 1
ATOM 695 C C . GLN A 1 85 ? -7.129 -15.491 -3.963 1.00 60.19 85 GLN A C 1
ATOM 697 O O . GLN A 1 85 ? -6.813 -14.529 -4.660 1.00 60.19 85 GLN A O 1
ATOM 702 N N . THR A 1 86 ? -6.984 -15.475 -2.639 1.00 68.94 86 THR A N 1
ATOM 703 C CA . THR A 1 86 ? -6.302 -14.388 -1.928 1.00 68.94 86 THR A CA 1
ATOM 704 C C . THR A 1 86 ? -4.814 -14.417 -2.245 1.00 68.94 86 THR A C 1
ATOM 706 O O . THR A 1 86 ? -4.184 -15.467 -2.105 1.00 68.94 86 THR A O 1
ATOM 709 N N . PHE A 1 87 ? -4.233 -13.271 -2.603 1.00 76.38 87 PHE A N 1
ATOM 710 C CA . PHE A 1 87 ? -2.783 -13.161 -2.737 1.00 76.38 87 PHE A CA 1
ATOM 711 C C . PHE A 1 87 ? -2.099 -13.510 -1.413 1.00 76.38 87 PHE A C 1
ATOM 713 O O . PHE A 1 87 ? -2.464 -12.997 -0.352 1.00 76.38 87 PHE A O 1
ATOM 720 N N . LEU A 1 88 ? -1.098 -14.389 -1.481 1.00 83.94 88 LEU A N 1
ATOM 721 C CA . LEU A 1 88 ? -0.270 -14.706 -0.325 1.00 83.94 88 LEU A CA 1
ATOM 722 C C . LEU A 1 88 ? 0.509 -13.456 0.082 1.00 83.94 88 LEU A C 1
ATOM 724 O O . LEU A 1 88 ? 1.152 -12.812 -0.749 1.00 83.94 88 LEU A O 1
ATOM 728 N N . LYS A 1 89 ? 0.485 -13.135 1.378 1.00 84.12 89 LYS A N 1
ATOM 729 C CA . LYS A 1 89 ? 1.314 -12.061 1.937 1.00 84.12 89 LYS A CA 1
ATOM 730 C C . LYS A 1 89 ? 2.790 -12.310 1.603 1.00 84.12 89 LYS A C 1
ATOM 732 O O . LYS A 1 89 ? 3.216 -13.459 1.467 1.00 84.12 89 LYS A O 1
ATOM 737 N N . SER A 1 90 ? 3.576 -11.241 1.496 1.00 85.62 90 SER A N 1
ATOM 738 C CA . SER A 1 90 ? 5.026 -11.301 1.241 1.00 85.62 90 SER A CA 1
ATOM 739 C C . SER A 1 90 ? 5.782 -12.109 2.310 1.00 85.62 90 SER A C 1
ATOM 741 O O . SER A 1 90 ? 5.317 -12.229 3.444 1.00 85.62 90 SER A O 1
ATOM 743 N N . SER A 1 91 ? 6.971 -12.627 1.970 1.00 86.38 91 SER A N 1
ATOM 744 C CA . SER A 1 91 ? 7.902 -13.251 2.926 1.00 86.38 91 SER A CA 1
ATOM 745 C C . SER A 1 91 ? 8.336 -12.312 4.047 1.00 86.38 91 SER A C 1
ATOM 747 O O . SER A 1 91 ? 8.713 -12.797 5.107 1.00 86.38 91 SER A O 1
ATOM 749 N N . PHE A 1 92 ? 8.191 -10.997 3.862 1.00 84.06 92 PHE A N 1
ATOM 750 C CA . PHE A 1 92 ? 8.316 -10.006 4.932 1.00 84.06 92 PHE A CA 1
ATOM 751 C C . PHE A 1 92 ? 7.492 -10.377 6.178 1.00 84.06 92 PHE A C 1
ATOM 753 O O . PHE A 1 92 ? 7.951 -10.216 7.304 1.00 84.06 92 PHE A O 1
ATOM 760 N N . TYR A 1 93 ? 6.297 -10.942 5.979 1.00 84.69 93 TYR A N 1
ATOM 761 C CA . TYR A 1 93 ? 5.396 -11.341 7.060 1.00 84.69 93 TYR A CA 1
ATOM 762 C C . TYR A 1 93 ? 5.666 -12.748 7.607 1.00 84.69 93 TYR A C 1
ATOM 764 O O . TYR A 1 93 ? 4.935 -13.197 8.476 1.00 84.69 93 TYR A O 1
ATOM 772 N N . ALA A 1 94 ? 6.701 -13.458 7.144 1.00 80.88 94 ALA A N 1
ATOM 773 C CA . ALA A 1 94 ? 7.019 -14.791 7.666 1.00 80.88 94 ALA A CA 1
ATOM 774 C C . ALA A 1 94 ? 7.434 -14.780 9.152 1.00 80.88 94 ALA A C 1
ATOM 776 O O . ALA A 1 94 ? 7.448 -15.839 9.772 1.00 80.88 94 ALA A O 1
ATOM 777 N N . GLY A 1 95 ? 7.713 -13.593 9.708 1.00 70.31 95 GLY A N 1
ATOM 778 C CA . GLY A 1 95 ? 8.062 -13.383 11.108 1.00 70.31 95 GLY A CA 1
ATOM 779 C C . GLY A 1 95 ? 9.443 -13.956 11.460 1.00 70.31 95 GLY A C 1
ATOM 780 O O . GLY A 1 95 ? 9.875 -14.965 10.901 1.00 70.31 95 GLY A O 1
ATOM 781 N N . PRO A 1 96 ? 10.185 -13.345 12.392 1.00 67.62 96 PRO A N 1
ATOM 782 C CA . PRO A 1 96 ? 11.332 -14.013 12.985 1.00 67.62 96 PRO A CA 1
ATOM 783 C C . PRO A 1 96 ? 10.834 -15.173 13.867 1.00 67.62 96 PRO A C 1
ATOM 785 O O . PRO A 1 96 ? 9.923 -15.010 14.679 1.00 67.62 96 PRO A O 1
ATOM 788 N N . SER A 1 97 ? 11.435 -16.354 13.714 1.00 70.19 97 SER A N 1
ATOM 789 C CA . SER A 1 97 ? 11.278 -17.487 14.645 1.00 70.19 97 SER A CA 1
ATOM 790 C C . SER A 1 97 ? 9.921 -18.214 14.655 1.00 70.19 97 SER A C 1
ATOM 792 O O . SER A 1 97 ? 9.618 -18.911 15.619 1.00 70.19 97 SER A O 1
ATOM 794 N N . GLY A 1 98 ? 9.114 -18.109 13.593 1.00 67.19 98 GLY A N 1
ATOM 795 C CA . GLY A 1 98 ? 7.925 -18.960 13.412 1.00 67.19 98 GLY A CA 1
ATOM 796 C C . GLY A 1 98 ? 6.694 -18.575 14.241 1.00 67.19 98 GLY A C 1
ATOM 797 O O . GLY A 1 98 ? 5.710 -19.314 14.248 1.00 67.19 98 GLY A O 1
ATOM 798 N N . TYR A 1 99 ? 6.712 -17.417 14.907 1.00 68.81 99 TYR A N 1
ATOM 799 C CA . TYR A 1 99 ? 5.520 -16.863 15.544 1.00 68.81 99 TYR A CA 1
ATOM 800 C C . TYR A 1 99 ? 4.593 -16.254 14.496 1.00 68.81 99 TYR A C 1
ATOM 802 O O . TYR A 1 99 ? 4.979 -15.364 13.740 1.00 68.81 99 TYR A O 1
ATOM 810 N N . SER A 1 100 ? 3.347 -16.718 14.489 1.00 73.44 100 SER A N 1
ATOM 811 C CA . SER A 1 100 ? 2.330 -16.263 13.553 1.00 73.44 100 SER A CA 1
ATOM 812 C C . SER A 1 100 ? 1.224 -15.518 14.293 1.00 73.44 100 SER A C 1
ATOM 814 O O . SER A 1 100 ? 0.497 -16.088 15.104 1.00 73.44 100 SER A O 1
ATOM 816 N N . THR A 1 101 ? 1.120 -14.214 14.045 1.00 85.44 101 THR A N 1
ATOM 817 C CA . THR A 1 101 ? 0.023 -13.371 14.542 1.00 85.44 101 THR A CA 1
ATOM 818 C C . THR A 1 101 ? -1.040 -13.211 13.461 1.00 85.44 101 THR A C 1
ATOM 820 O O . THR A 1 101 ? -0.789 -13.493 12.290 1.00 85.44 101 THR A O 1
ATOM 823 N N . ILE A 1 102 ? -2.212 -12.667 13.802 1.00 87.12 102 ILE A N 1
ATOM 824 C CA . ILE A 1 102 ? -3.228 -12.330 12.790 1.00 87.12 102 ILE A CA 1
ATOM 825 C C . ILE A 1 102 ? -2.675 -11.414 11.680 1.00 87.12 102 ILE A C 1
ATOM 827 O O . ILE A 1 102 ? -3.059 -11.527 10.519 1.00 87.12 102 ILE A O 1
ATOM 831 N N . VAL A 1 103 ? -1.724 -10.534 12.008 1.00 86.62 103 VAL A N 1
ATOM 832 C CA . VAL A 1 103 ? -1.111 -9.615 11.041 1.00 86.62 103 VAL A CA 1
ATOM 833 C C . VAL A 1 103 ? -0.094 -10.336 10.155 1.00 86.62 103 VAL A C 1
ATOM 835 O O . VAL A 1 103 ? -0.023 -10.052 8.959 1.00 86.62 103 VAL A O 1
ATOM 838 N N . MET A 1 104 ? 0.650 -11.295 10.708 1.00 87.88 104 MET A N 1
ATOM 839 C CA . MET A 1 104 ? 1.781 -11.948 10.041 1.00 87.88 104 MET A CA 1
ATOM 840 C C . MET A 1 104 ? 1.419 -13.246 9.308 1.00 87.88 104 MET A C 1
ATOM 842 O O . MET A 1 104 ? 2.040 -13.549 8.295 1.00 87.88 104 MET A O 1
ATOM 846 N N . GLU A 1 105 ? 0.388 -13.974 9.746 1.00 87.25 105 GLU A N 1
ATOM 847 C CA . GLU A 1 105 ? 0.026 -15.270 9.160 1.00 87.25 105 GLU A CA 1
ATOM 848 C C . GLU A 1 105 ? -0.162 -15.162 7.640 1.00 87.25 105 GLU A C 1
ATOM 850 O O . GLU A 1 105 ? -0.948 -14.334 7.151 1.00 87.25 105 GLU A O 1
ATOM 855 N N . ARG A 1 106 ? 0.600 -15.986 6.909 1.00 87.06 106 ARG A N 1
ATOM 856 C CA . ARG A 1 106 ? 0.640 -16.020 5.441 1.00 87.06 106 ARG A CA 1
ATOM 857 C C . ARG A 1 106 ? -0.270 -17.108 4.880 1.00 87.06 106 ARG A C 1
ATOM 859 O O . ARG A 1 106 ? -0.724 -16.953 3.750 1.00 87.06 106 ARG A O 1
ATOM 866 N N . ASP A 1 107 ? -0.528 -18.175 5.641 1.00 87.06 107 ASP A N 1
ATOM 867 C CA . ASP A 1 107 ? -1.447 -19.245 5.248 1.00 87.06 107 ASP A CA 1
ATOM 868 C C . ASP A 1 107 ? -2.903 -18.737 5.309 1.00 87.06 107 ASP A C 1
ATOM 870 O O . ASP A 1 107 ? -3.385 -18.389 6.393 1.00 87.06 107 ASP A O 1
ATOM 874 N N . PRO A 1 108 ? -3.637 -18.692 4.179 1.00 85.50 108 PRO A N 1
ATOM 875 C CA . PRO A 1 108 ? -5.011 -18.199 4.145 1.00 85.50 108 PRO A CA 1
ATOM 876 C C . PRO A 1 108 ? -5.969 -18.968 5.062 1.00 85.50 108 PRO A C 1
ATOM 878 O O . PRO A 1 108 ? -6.914 -18.373 5.587 1.00 85.50 108 PRO A O 1
ATOM 881 N N . ILE A 1 109 ? -5.744 -20.272 5.262 1.00 87.38 109 ILE A N 1
ATOM 882 C CA . ILE A 1 109 ? -6.608 -21.123 6.088 1.00 87.38 109 ILE A CA 1
ATOM 883 C C . ILE A 1 109 ? -6.412 -20.758 7.559 1.00 87.38 109 ILE A C 1
ATOM 885 O O . ILE A 1 109 ? -7.371 -20.357 8.222 1.00 87.38 109 ILE A O 1
ATOM 889 N N . LYS A 1 110 ? -5.163 -20.774 8.039 1.00 88.31 110 LYS A N 1
ATOM 890 C CA . LYS A 1 110 ? -4.828 -20.373 9.416 1.00 88.31 110 LYS A CA 1
ATOM 891 C C . LYS A 1 110 ? -5.203 -18.924 9.697 1.00 88.31 110 LYS A C 1
ATOM 893 O O . LYS A 1 110 ? -5.777 -18.617 10.737 1.00 88.31 110 LYS A O 1
ATOM 898 N N . HIS A 1 111 ? -4.962 -18.020 8.748 1.00 88.62 111 HIS A N 1
ATOM 899 C CA . HIS A 1 111 ? -5.349 -16.619 8.891 1.00 88.62 111 HIS A CA 1
ATOM 900 C C . HIS A 1 111 ? -6.868 -16.468 9.057 1.00 88.62 111 HIS A C 1
ATOM 902 O O . HIS A 1 111 ? -7.330 -15.652 9.858 1.00 88.62 111 HIS A O 1
ATOM 908 N N . LYS A 1 112 ? -7.667 -17.258 8.326 1.00 87.75 112 LYS A N 1
ATOM 909 C CA . LYS A 1 112 ? -9.131 -17.270 8.459 1.00 87.75 112 LYS A CA 1
ATOM 910 C C . LYS A 1 112 ? -9.571 -17.770 9.836 1.00 87.75 112 LYS A C 1
ATOM 912 O O . LYS A 1 112 ? -10.489 -17.185 10.409 1.00 87.75 112 LYS A O 1
ATOM 917 N N . GLU A 1 113 ? -8.926 -18.803 10.369 1.00 89.69 113 GLU A N 1
ATOM 918 C CA . GLU A 1 113 ? -9.193 -19.327 11.714 1.00 89.69 113 GLU A CA 1
ATOM 919 C C . GLU A 1 113 ? -8.851 -18.302 12.799 1.00 89.69 113 GLU A C 1
ATOM 921 O O . GLU A 1 113 ? -9.716 -17.947 13.600 1.00 89.69 113 GLU A O 1
ATOM 926 N N . THR A 1 114 ? -7.644 -17.732 12.765 1.00 88.44 114 THR A N 1
ATOM 927 C CA . THR A 1 114 ? -7.208 -16.693 13.710 1.00 88.44 114 THR A CA 1
ATOM 928 C C . THR A 1 114 ? -8.111 -15.460 13.644 1.00 88.44 114 THR A C 1
ATOM 930 O O . THR A 1 114 ? -8.539 -14.940 14.675 1.00 88.44 114 THR A O 1
ATOM 933 N N . LYS A 1 115 ? -8.485 -15.017 12.434 1.00 90.19 115 LYS A N 1
ATOM 934 C CA . LYS A 1 115 ? -9.455 -13.929 12.246 1.00 90.19 115 LYS A CA 1
ATOM 935 C C . LYS A 1 115 ? -10.814 -14.267 12.854 1.00 90.19 115 LYS A C 1
ATOM 937 O O . LYS A 1 115 ? -11.430 -13.398 13.466 1.00 90.19 115 LYS A O 1
ATOM 942 N N . LYS A 1 116 ? -11.292 -15.505 12.693 1.00 91.31 116 LYS A N 1
ATOM 943 C CA . LYS A 1 116 ? -12.570 -15.950 13.262 1.00 91.31 116 LYS A CA 1
ATOM 944 C C . LYS A 1 116 ? -12.540 -15.888 14.789 1.00 91.31 116 LYS A C 1
ATOM 946 O O . LYS A 1 116 ? -13.481 -15.361 15.372 1.00 91.31 116 LYS A O 1
ATOM 951 N N . LEU A 1 117 ? -11.465 -16.360 15.421 1.00 91.50 117 LEU A N 1
ATOM 952 C CA . LEU A 1 117 ? -11.302 -16.292 16.877 1.00 91.50 117 LEU A CA 1
ATOM 953 C C . LEU A 1 117 ? -11.339 -14.846 17.386 1.00 91.50 117 LEU A C 1
ATOM 955 O O . LEU A 1 117 ? -12.063 -14.552 18.332 1.00 91.50 117 LEU A O 1
ATOM 959 N N . LEU A 1 118 ? -10.633 -13.933 16.712 1.00 90.38 118 LEU A N 1
ATOM 960 C CA . LEU A 1 118 ? -10.615 -12.519 17.089 1.00 90.38 118 LEU A CA 1
ATOM 961 C C . LEU A 1 118 ? -11.972 -11.830 16.865 1.00 90.38 118 LEU A C 1
ATOM 963 O O . LEU A 1 118 ? -12.359 -10.958 17.638 1.00 90.38 118 LEU A O 1
ATOM 967 N N . SER A 1 119 ? -12.709 -12.222 15.822 1.00 92.62 119 SER A N 1
ATOM 968 C CA . SER A 1 119 ? -13.937 -11.531 15.407 1.00 92.62 119 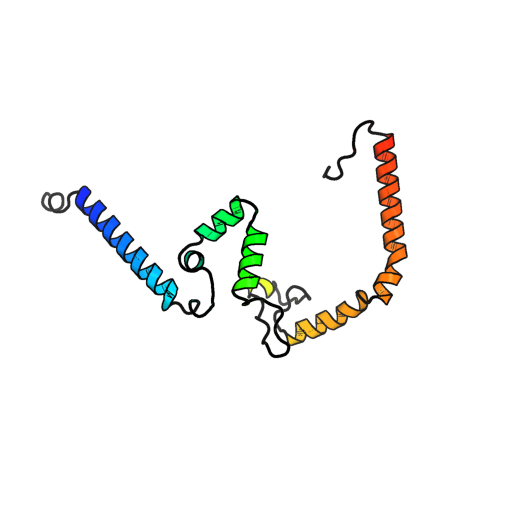SER A CA 1
ATOM 969 C C . SER A 1 119 ? -15.032 -11.478 16.478 1.00 92.62 119 SER A C 1
ATOM 971 O O . SER A 1 119 ? -15.813 -10.530 16.487 1.00 92.62 119 SER A O 1
ATOM 973 N N . TYR A 1 120 ? -15.069 -12.434 17.412 1.00 91.62 120 TYR A N 1
ATOM 974 C CA . TYR A 1 120 ? -16.038 -12.426 18.512 1.00 91.62 120 TYR A CA 1
ATOM 975 C C . TYR A 1 120 ? -15.849 -11.229 19.455 1.00 91.62 120 TYR A C 1
ATOM 977 O O . TYR A 1 120 ? -16.840 -10.624 19.868 1.00 91.62 120 TYR A O 1
ATOM 985 N N . GLY A 1 121 ? -14.594 -10.839 19.715 1.00 90.31 121 GLY A N 1
ATOM 986 C CA . GLY A 1 121 ? -14.241 -9.682 20.548 1.00 90.31 121 GLY A CA 1
ATOM 987 C C . GLY A 1 121 ? -14.617 -8.328 19.932 1.00 90.31 121 GLY A C 1
ATOM 988 O O . GLY A 1 121 ? -14.649 -7.316 20.620 1.00 90.31 121 GLY A O 1
ATOM 989 N N . PHE A 1 122 ? -14.933 -8.320 18.634 1.00 92.25 122 PHE A N 1
ATOM 990 C CA . PHE A 1 122 ? -15.377 -7.147 17.877 1.00 92.25 122 PHE A CA 1
ATOM 991 C C . PHE A 1 122 ? -16.824 -7.296 17.385 1.00 92.25 122 PHE A C 1
ATOM 993 O O . PHE A 1 122 ? -17.242 -6.636 16.433 1.00 92.25 122 PHE A O 1
ATOM 1000 N N . SER A 1 123 ? -17.603 -8.190 18.003 1.00 94.75 123 SER A N 1
ATOM 1001 C CA . SER A 1 123 ? -19.033 -8.301 17.722 1.00 94.75 123 SER A CA 1
ATOM 1002 C C . SER A 1 123 ? -19.780 -7.065 18.229 1.00 94.75 123 SER A C 1
ATOM 1004 O O . SER A 1 123 ? -19.365 -6.442 19.201 1.00 94.75 123 SER A O 1
ATOM 1006 N N . ALA A 1 124 ? -20.919 -6.723 17.619 1.00 93.69 124 ALA A N 1
ATOM 1007 C CA . ALA A 1 124 ? -21.712 -5.562 18.042 1.00 93.69 124 ALA A CA 1
ATOM 1008 C C . ALA A 1 124 ? -22.075 -5.602 19.540 1.00 93.69 124 ALA A C 1
ATOM 1010 O O . ALA A 1 124 ? -22.043 -4.575 20.211 1.00 93.69 124 ALA A O 1
ATOM 1011 N N . LYS A 1 125 ? -22.356 -6.800 20.070 1.00 95.50 125 LYS A N 1
ATOM 1012 C CA . LYS A 1 125 ? -22.622 -7.019 21.496 1.00 95.50 125 LYS A CA 1
ATOM 1013 C C . LYS A 1 125 ? -21.399 -6.703 22.361 1.00 95.50 125 LYS A C 1
ATOM 1015 O O . LYS A 1 125 ? -21.538 -6.032 23.376 1.00 95.50 125 LYS A O 1
ATOM 1020 N N . GLU A 1 126 ? -20.221 -7.178 21.966 1.00 95.25 126 GLU A N 1
ATOM 1021 C CA . GLU A 1 126 ? -18.989 -6.943 22.725 1.00 95.25 126 GLU A CA 1
ATOM 1022 C C . GLU A 1 126 ? -18.560 -5.473 22.663 1.00 95.25 126 GLU A C 1
ATOM 1024 O O . GLU A 1 126 ? -18.155 -4.899 23.668 1.00 95.25 126 GLU A O 1
ATOM 1029 N N . LEU A 1 127 ? -18.736 -4.824 21.508 1.00 94.12 127 LEU A N 1
ATOM 1030 C CA . LEU A 1 127 ? -18.478 -3.391 21.358 1.00 94.12 127 LEU A CA 1
ATOM 1031 C C . LEU A 1 127 ? -19.388 -2.549 22.262 1.00 94.12 127 LEU A C 1
ATOM 1033 O O . LEU A 1 127 ? -18.921 -1.592 22.871 1.00 94.12 127 LEU A O 1
ATOM 1037 N N . GLN A 1 128 ? -20.663 -2.926 22.405 1.00 94.94 128 GLN A N 1
ATOM 1038 C CA . GLN A 1 128 ? -21.564 -2.294 23.376 1.00 94.94 128 GLN A CA 1
ATOM 1039 C C . GLN A 1 128 ? -21.118 -2.557 24.819 1.00 94.94 128 GLN A C 1
ATOM 1041 O O . GLN A 1 128 ? -21.137 -1.649 25.643 1.00 94.94 128 GLN A O 1
ATOM 1046 N N . ALA A 1 129 ? -20.659 -3.772 25.128 1.00 95.94 129 ALA A N 1
ATOM 1047 C CA . ALA A 1 129 ? -20.137 -4.097 26.455 1.00 95.94 129 ALA A CA 1
ATOM 1048 C C . ALA A 1 129 ? -18.878 -3.283 26.824 1.00 95.94 129 ALA A C 1
ATOM 1050 O O . ALA A 1 129 ? -18.634 -3.046 28.005 1.00 95.94 129 ALA A O 1
ATOM 1051 N N . GLN A 1 130 ? -18.109 -2.813 25.834 1.00 95.56 130 GLN A N 1
ATOM 1052 C CA . GLN A 1 130 ? -16.938 -1.948 26.029 1.00 95.56 130 GLN A CA 1
ATOM 1053 C C . GLN A 1 130 ? -17.285 -0.460 26.231 1.00 95.56 130 GLN A C 1
ATOM 1055 O O . GLN A 1 130 ? -16.412 0.314 26.631 1.00 95.56 130 GLN A O 1
ATOM 1060 N N . GLU A 1 131 ? -18.539 -0.040 26.014 1.00 94.88 131 GLU A N 1
ATOM 1061 C CA . GLU A 1 131 ? -18.971 1.361 26.159 1.00 94.88 131 GLU A CA 1
ATOM 1062 C C . GLU A 1 131 ? -18.595 1.991 27.520 1.00 94.88 131 GLU A C 1
ATOM 1064 O O . GLU A 1 131 ? -18.069 3.107 27.520 1.00 94.88 131 GLU A O 1
ATOM 1069 N N . PRO A 1 132 ? -18.767 1.322 28.680 1.00 97.00 132 PRO A N 1
ATOM 1070 C CA . PRO A 1 132 ? -18.417 1.911 29.977 1.00 97.00 132 PRO A CA 1
ATOM 1071 C C . PRO A 1 132 ? -16.915 2.188 30.141 1.00 97.00 132 PRO A C 1
ATOM 1073 O O . PRO A 1 132 ? -16.523 3.166 30.782 1.00 97.00 132 PRO A O 1
ATOM 1076 N N . ILE A 1 133 ? -16.066 1.345 29.543 1.00 95.88 133 ILE A N 1
ATOM 1077 C CA . ILE A 1 133 ? -14.607 1.510 29.578 1.00 95.88 133 ILE A CA 1
ATOM 1078 C C . ILE A 1 133 ? -14.218 2.742 28.758 1.00 95.88 133 ILE A C 1
ATOM 1080 O O . ILE A 1 133 ? -13.436 3.575 29.214 1.00 95.88 133 ILE A O 1
ATOM 1084 N N . LEU A 1 134 ? -14.805 2.888 27.565 1.00 95.25 134 LEU A N 1
ATOM 1085 C CA . LEU A 1 134 ? -14.583 4.058 26.718 1.00 95.25 134 LEU A CA 1
ATOM 1086 C C . LEU A 1 134 ? -15.059 5.342 27.400 1.00 95.25 134 LEU A C 1
ATOM 1088 O O . LEU A 1 134 ? -14.317 6.319 27.391 1.00 95.25 134 LEU A O 1
ATOM 1092 N N . LYS A 1 135 ? -16.234 5.330 28.044 1.00 96.69 135 LYS A N 1
ATOM 1093 C CA . LYS A 1 135 ? -16.736 6.483 28.809 1.00 96.69 135 LYS A CA 1
ATOM 1094 C C . LYS A 1 135 ? -15.772 6.907 29.908 1.00 96.69 135 LYS A C 1
ATOM 1096 O O . LYS A 1 135 ? -15.382 8.062 29.930 1.00 96.69 135 LYS A O 1
ATOM 1101 N N . THR A 1 136 ? -15.290 5.967 30.721 1.00 97.31 136 THR A N 1
ATOM 1102 C CA . THR A 1 136 ? -14.305 6.268 31.776 1.00 97.31 136 THR A CA 1
ATOM 1103 C C . THR A 1 136 ? -13.055 6.964 31.220 1.00 97.31 136 THR A C 1
ATOM 1105 O O . THR A 1 136 ? -12.584 7.950 31.783 1.00 97.31 136 THR A O 1
ATOM 1108 N N . ASN A 1 137 ? -12.518 6.476 30.097 1.00 95.94 137 ASN A N 1
ATOM 1109 C CA . ASN A 1 137 ? -11.338 7.077 29.470 1.00 95.94 137 ASN A CA 1
ATOM 1110 C C . ASN A 1 137 ? -11.638 8.459 28.866 1.00 95.94 137 ASN A C 1
ATOM 1112 O O . ASN A 1 137 ? -10.798 9.355 28.946 1.00 95.94 137 ASN A O 1
ATOM 1116 N N . LEU A 1 138 ? -12.825 8.645 28.282 1.00 95.69 138 LEU A N 1
ATOM 1117 C CA . LEU A 1 138 ? -13.274 9.934 27.752 1.00 95.69 138 LEU A CA 1
ATOM 1118 C C . LEU A 1 138 ? -13.482 10.961 28.867 1.00 95.69 138 LEU A C 1
ATOM 1120 O O . LEU A 1 138 ? -13.019 12.088 28.733 1.00 95.69 138 LEU A O 1
ATOM 1124 N N . ASP A 1 139 ? -14.101 10.569 29.979 1.00 97.25 139 ASP A N 1
ATOM 1125 C CA . ASP A 1 139 ? -14.309 11.437 31.140 1.00 97.25 139 ASP A CA 1
ATOM 1126 C C . ASP A 1 139 ? -12.965 11.891 31.727 1.00 97.25 139 ASP A C 1
ATOM 1128 O O . ASP A 1 139 ? -12.780 13.064 32.061 1.00 97.25 139 ASP A O 1
ATOM 1132 N N . MET A 1 140 ? -11.986 10.982 31.788 1.00 94.38 140 MET A N 1
ATOM 1133 C CA . MET A 1 140 ? -10.627 11.303 32.222 1.00 94.38 140 MET A CA 1
ATOM 1134 C C . MET A 1 140 ? -9.936 12.281 31.263 1.00 94.38 140 MET A C 1
ATOM 1136 O O . MET A 1 140 ? -9.317 13.243 31.716 1.00 94.38 140 MET A O 1
ATOM 1140 N N . LEU A 1 141 ? -10.073 12.068 29.950 1.00 93.12 141 LEU A N 1
ATOM 1141 C CA . LEU A 1 141 ? -9.534 12.965 28.929 1.00 93.12 141 LEU A CA 1
ATOM 1142 C C . LEU A 1 141 ? -10.153 14.366 29.030 1.00 93.12 141 LEU A C 1
ATOM 1144 O O . LEU A 1 141 ? -9.420 15.351 29.038 1.00 93.12 141 LEU A O 1
ATOM 1148 N N . ILE A 1 142 ? -11.480 14.460 29.154 1.00 93.00 142 ILE A N 1
ATOM 1149 C CA . ILE A 1 142 ? -12.201 15.733 29.302 1.00 93.00 142 ILE A CA 1
ATOM 1150 C C . ILE A 1 142 ? -11.740 16.456 30.567 1.00 93.00 142 ILE A C 1
ATOM 1152 O O . ILE A 1 142 ? -11.375 17.624 30.504 1.00 93.00 142 ILE A O 1
ATOM 1156 N N . THR A 1 143 ? -11.641 15.743 31.691 1.00 93.38 143 THR A N 1
ATOM 1157 C CA . THR A 1 143 ? -11.158 16.3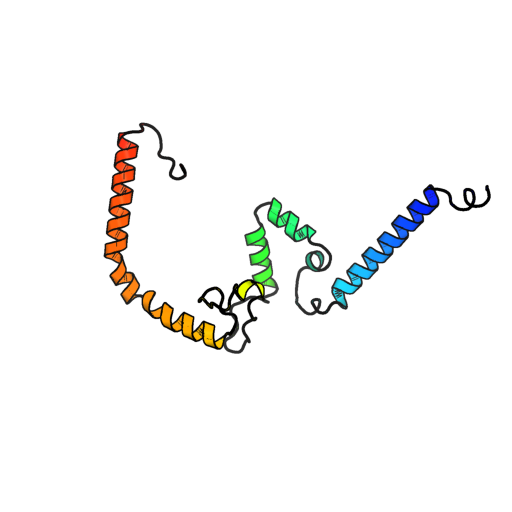20 32.953 1.00 93.38 143 THR A CA 1
ATOM 1158 C C . THR A 1 143 ? -9.745 16.895 32.808 1.00 93.38 143 THR A C 1
ATOM 1160 O O . THR A 1 143 ? -9.443 17.969 33.325 1.00 93.38 143 THR A O 1
ATOM 1163 N N . GLN A 1 144 ? -8.851 16.197 32.100 1.00 88.94 144 GLN A N 1
ATOM 1164 C CA . GLN A 1 144 ? -7.500 16.699 31.844 1.00 88.94 144 GLN A CA 1
ATOM 1165 C C . GLN A 1 144 ? -7.495 17.924 30.924 1.00 88.94 144 GLN A C 1
ATOM 1167 O O . GLN A 1 144 ? -6.732 18.856 31.178 1.00 88.94 144 GLN A O 1
ATOM 1172 N N . ILE A 1 145 ? -8.349 17.941 29.899 1.00 88.44 145 ILE A N 1
ATOM 1173 C CA . ILE A 1 145 ? -8.528 19.093 29.008 1.00 88.44 145 ILE A CA 1
ATOM 1174 C C . ILE A 1 145 ? -9.015 20.308 29.806 1.00 88.44 145 ILE A C 1
ATOM 1176 O O . ILE A 1 145 ? -8.404 21.370 29.708 1.00 88.44 145 ILE A O 1
ATOM 1180 N N . ASP A 1 146 ? -10.036 20.146 30.647 1.00 87.56 146 ASP A N 1
ATOM 1181 C CA . ASP A 1 146 ? -10.587 21.226 31.474 1.00 87.56 146 ASP A CA 1
ATOM 1182 C C . ASP A 1 146 ? -9.535 21.798 32.432 1.00 87.56 146 ASP A C 1
ATOM 1184 O O . ASP A 1 146 ? -9.385 23.015 32.550 1.00 87.56 146 ASP A O 1
ATOM 1188 N N . ASN A 1 147 ? -8.741 20.929 33.064 1.00 86.44 147 ASN A N 1
ATOM 1189 C CA . ASN A 1 147 ? -7.646 21.349 33.937 1.00 86.44 147 ASN A CA 1
ATOM 1190 C C . ASN A 1 147 ? -6.570 22.148 33.186 1.00 86.44 147 ASN A C 1
ATOM 1192 O O . ASN A 1 147 ? -6.043 23.121 33.727 1.00 86.44 147 ASN A O 1
ATOM 1196 N N . GLN A 1 148 ? -6.234 21.761 31.951 1.00 84.62 148 GLN A N 1
ATOM 1197 C CA . GLN A 1 148 ? -5.246 22.486 31.147 1.00 84.62 148 GLN A CA 1
ATOM 1198 C C . GLN A 1 148 ? -5.794 23.810 30.608 1.00 84.62 148 GLN A C 1
ATOM 1200 O O . GLN A 1 148 ? -5.066 24.794 30.633 1.00 84.62 148 GLN A O 1
ATOM 1205 N N . ILE A 1 149 ? -7.069 23.880 30.211 1.00 83.94 149 ILE A N 1
ATOM 1206 C CA . ILE A 1 149 ? -7.732 25.139 29.821 1.00 83.94 149 ILE A CA 1
ATOM 1207 C C . ILE A 1 149 ? -7.815 26.106 31.010 1.00 83.94 149 ILE A C 1
ATOM 1209 O O . ILE A 1 149 ? -7.644 27.313 30.854 1.00 83.94 149 ILE A O 1
ATOM 1213 N N . ALA A 1 150 ? -8.060 25.594 32.218 1.00 81.19 150 ALA A N 1
ATOM 1214 C CA . ALA A 1 150 ? -8.050 26.417 33.424 1.00 81.19 150 ALA A CA 1
ATOM 1215 C C . ALA A 1 150 ? -6.643 26.959 33.757 1.00 81.19 150 ALA A C 1
ATOM 1217 O O . ALA A 1 150 ? -6.528 28.027 34.363 1.00 81.19 150 ALA A O 1
ATOM 1218 N N . ALA A 1 151 ? -5.584 26.241 33.366 1.00 78.00 151 ALA A N 1
ATOM 1219 C CA . ALA A 1 151 ? -4.191 26.601 33.629 1.00 78.00 151 ALA A CA 1
ATOM 1220 C C . ALA A 1 151 ? -3.552 27.483 32.531 1.00 78.00 151 ALA A C 1
ATOM 1222 O O . ALA A 1 151 ? -2.837 28.433 32.854 1.00 78.00 151 ALA A O 1
ATOM 1223 N N . GLU A 1 152 ? -3.803 27.203 31.249 1.00 68.56 152 GLU A N 1
ATOM 1224 C CA . GLU A 1 152 ? -3.307 27.955 30.088 1.00 68.56 152 GLU A CA 1
ATOM 1225 C C . GLU A 1 152 ? -4.439 28.841 29.521 1.00 68.56 152 GLU A C 1
ATOM 1227 O O . GLU A 1 152 ? -5.444 28.350 29.023 1.00 68.56 152 GLU A O 1
ATOM 1232 N N . LYS A 1 153 ? -4.284 30.177 29.557 1.00 60.38 153 LYS A N 1
ATOM 1233 C CA . LYS A 1 153 ? -5.260 31.152 29.005 1.00 60.38 153 LYS A CA 1
ATOM 1234 C C . LYS A 1 153 ? -5.289 31.227 27.464 1.00 60.38 153 LYS A C 1
ATOM 1236 O O . LYS A 1 153 ? -5.978 32.085 26.913 1.00 60.38 153 LYS A O 1
ATOM 1241 N N . GLU A 1 154 ? -4.543 30.370 26.773 1.00 69.31 154 GLU A N 1
ATOM 1242 C CA . GLU A 1 154 ? -4.481 30.287 25.309 1.00 69.31 154 GLU A CA 1
ATOM 1243 C C . GLU A 1 154 ? -4.908 28.890 24.825 1.00 69.31 154 GLU A C 1
ATOM 1245 O O . GLU A 1 154 ? -4.997 27.949 25.608 1.00 69.31 154 GLU A O 1
ATOM 1250 N N . GLY A 1 155 ? -5.233 28.762 23.533 1.00 66.00 155 GLY A N 1
ATOM 1251 C CA . GLY A 1 155 ? -5.800 27.539 22.955 1.00 66.00 155 GLY A CA 1
ATOM 1252 C C . GLY A 1 155 ? -4.941 26.284 23.169 1.00 66.00 155 GLY A C 1
ATOM 1253 O O . GLY A 1 155 ? -3.729 26.294 22.956 1.00 66.00 155 GLY A O 1
ATOM 1254 N N . LEU A 1 156 ? -5.596 25.182 23.545 1.00 73.12 156 LEU A N 1
ATOM 1255 C CA . LEU A 1 156 ? -4.960 23.904 23.862 1.00 73.12 156 LEU A CA 1
ATOM 1256 C C . LEU A 1 156 ? -4.450 23.184 22.600 1.00 73.12 156 LEU A C 1
ATOM 1258 O O . LEU A 1 156 ? -5.236 22.776 21.744 1.00 73.12 156 LEU A O 1
ATOM 1262 N N . SER A 1 157 ? -3.135 22.970 22.499 1.00 71.00 157 SER A N 1
ATOM 1263 C CA . SER A 1 157 ? -2.547 22.132 21.444 1.00 71.00 157 SER A CA 1
ATOM 1264 C C . SER A 1 157 ? -2.510 20.664 21.873 1.00 71.00 157 SER A C 1
ATOM 1266 O O . SER A 1 157 ? -1.702 20.276 22.714 1.00 71.00 157 SER A O 1
ATOM 1268 N N . LEU A 1 158 ? -3.346 19.834 21.244 1.00 74.38 158 LEU A N 1
ATOM 1269 C CA . LEU A 1 158 ? -3.423 18.383 21.488 1.00 74.38 158 LEU A CA 1
ATOM 1270 C C . LEU A 1 158 ? -2.231 17.587 20.919 1.00 74.38 158 LEU A C 1
ATOM 1272 O O . LEU A 1 158 ? -2.149 16.381 21.124 1.00 74.38 158 LEU A O 1
ATOM 1276 N N . ASN A 1 159 ? -1.307 18.249 20.214 1.00 74.75 159 ASN A N 1
ATOM 1277 C CA . ASN A 1 159 ? -0.121 17.634 19.606 1.00 74.75 159 ASN A CA 1
ATOM 1278 C C . ASN A 1 159 ? 1.174 17.900 20.399 1.00 74.75 159 ASN A C 1
ATOM 1280 O O . ASN A 1 159 ? 2.262 17.705 19.858 1.00 74.75 159 ASN A O 1
ATOM 1284 N N . LYS A 1 160 ? 1.090 18.380 21.650 1.00 60.88 160 LYS A N 1
ATOM 1285 C CA . LYS A 1 160 ? 2.261 18.481 22.538 1.00 60.88 160 LYS A CA 1
ATOM 1286 C C . LYS A 1 160 ? 2.671 17.058 22.966 1.00 60.88 160 LYS A C 1
ATOM 1288 O O . LYS A 1 160 ? 2.141 16.533 23.940 1.00 60.88 160 LYS A O 1
ATOM 1293 N N . ALA A 1 161 ? 3.555 16.435 22.188 1.00 42.25 161 ALA A N 1
ATOM 1294 C CA . ALA A 1 161 ? 4.283 15.216 22.542 1.00 42.25 161 ALA A CA 1
ATOM 1295 C C . ALA A 1 161 ? 5.678 15.569 23.068 1.00 42.25 161 ALA A C 1
ATOM 1297 O O . ALA A 1 161 ? 6.278 16.523 22.518 1.00 42.25 161 ALA A O 1
#